Protein AF-A0A8T6NC38-F1 (afdb_monomer_lite)

Structure (mmCIF, N/CA/C/O backbone):
data_AF-A0A8T6NC38-F1
#
_entry.id   AF-A0A8T6NC38-F1
#
loop_
_atom_site.group_PDB
_atom_site.id
_atom_site.type_symbol
_atom_site.label_atom_id
_atom_site.label_alt_id
_atom_site.label_comp_id
_atom_site.label_asym_id
_atom_site.label_entity_id
_atom_site.label_seq_id
_atom_site.pdbx_PDB_ins_code
_atom_site.Cartn_x
_atom_site.Cartn_y
_atom_site.Cartn_z
_atom_site.occupancy
_atom_site.B_iso_or_equiv
_atom_site.auth_seq_id
_atom_site.auth_comp_id
_atom_site.auth_asym_id
_atom_site.auth_atom_id
_atom_site.pdbx_PDB_model_num
ATOM 1 N N . MET A 1 1 ? -12.098 4.530 5.650 1.00 54.69 1 MET A N 1
ATOM 2 C CA . MET A 1 1 ? -11.605 3.627 4.588 1.00 54.69 1 MET A CA 1
ATOM 3 C C . MET A 1 1 ? -10.091 3.682 4.618 1.00 54.69 1 MET A C 1
ATOM 5 O O . MET A 1 1 ? -9.537 4.752 4.406 1.00 54.69 1 MET A O 1
ATOM 9 N N . THR A 1 2 ? -9.433 2.586 4.986 1.00 63.94 2 THR A N 1
ATOM 10 C CA . THR A 1 2 ? -7.967 2.500 5.033 1.00 63.94 2 THR A CA 1
ATOM 11 C C . THR A 1 2 ? -7.437 2.599 3.607 1.00 63.94 2 THR A C 1
ATOM 13 O O . THR A 1 2 ? -7.786 1.764 2.776 1.00 63.94 2 THR A O 1
ATOM 16 N N . LYS A 1 3 ? -6.657 3.639 3.296 1.00 81.81 3 LYS A N 1
ATOM 17 C CA . LYS A 1 3 ? -6.084 3.797 1.956 1.00 81.81 3 LYS A CA 1
ATOM 18 C C . LYS A 1 3 ? -4.821 2.945 1.865 1.00 81.81 3 LYS A C 1
ATOM 20 O O . LYS A 1 3 ? -3.920 3.074 2.692 1.00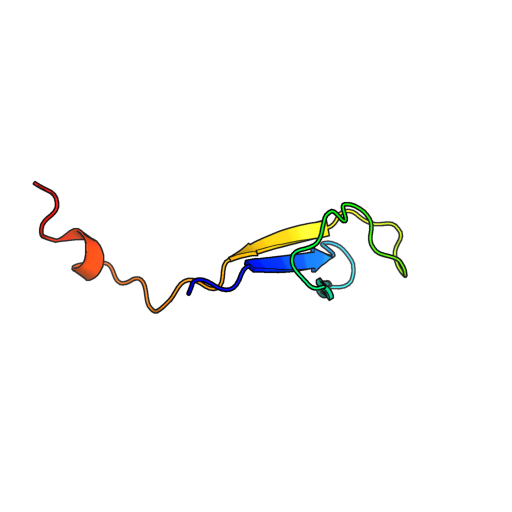 81.81 3 LYS A O 1
ATOM 25 N N . ILE A 1 4 ? -4.787 2.057 0.882 1.00 87.19 4 ILE A N 1
AT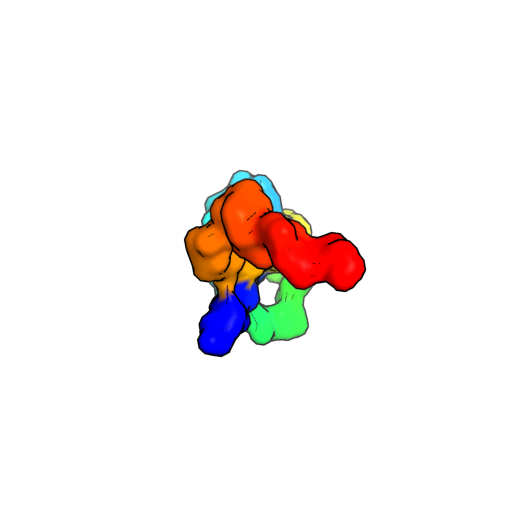OM 26 C CA . ILE A 1 4 ? -3.623 1.232 0.562 1.00 87.19 4 ILE A CA 1
ATOM 27 C C . ILE A 1 4 ? -2.973 1.863 -0.670 1.00 87.19 4 ILE A C 1
ATOM 29 O O . ILE A 1 4 ? -3.675 2.291 -1.583 1.00 87.19 4 ILE A O 1
ATOM 33 N N . ARG A 1 5 ? -1.646 1.970 -0.684 1.00 92.44 5 ARG A N 1
ATOM 34 C CA . ARG A 1 5 ? -0.870 2.439 -1.840 1.00 92.44 5 ARG A CA 1
ATOM 35 C C . ARG A 1 5 ? 0.356 1.560 -2.021 1.00 92.44 5 ARG A C 1
ATOM 37 O O . ARG A 1 5 ? 0.815 0.938 -1.069 1.00 92.44 5 ARG A O 1
ATOM 44 N N . LEU A 1 6 ? 0.887 1.501 -3.227 1.00 93.12 6 LEU A N 1
ATOM 45 C CA . LEU A 1 6 ? 2.131 0.797 -3.504 1.00 93.12 6 LEU A CA 1
ATOM 46 C C . LEU A 1 6 ? 3.280 1.800 -3.512 1.00 93.12 6 LEU A C 1
ATOM 48 O O . LEU A 1 6 ? 3.116 2.912 -3.998 1.00 93.12 6 LEU A O 1
ATOM 52 N N . GLN A 1 7 ? 4.441 1.430 -2.986 1.00 92.94 7 GLN A N 1
ATOM 53 C CA . GLN A 1 7 ? 5.627 2.279 -3.002 1.00 92.94 7 GLN A CA 1
ATOM 54 C C . GLN A 1 7 ? 6.840 1.490 -3.481 1.00 92.94 7 GLN A C 1
ATOM 56 O O . GLN A 1 7 ? 7.126 0.409 -2.973 1.00 92.94 7 GLN A O 1
ATOM 61 N N . CYS A 1 8 ? 7.586 2.033 -4.440 1.00 94.38 8 CYS A N 1
ATOM 62 C CA . CYS A 1 8 ? 8.830 1.412 -4.881 1.00 94.38 8 CYS A CA 1
ATOM 63 C C . CYS A 1 8 ? 9.891 1.450 -3.777 1.00 94.38 8 CYS A C 1
ATOM 65 O O . CYS A 1 8 ? 10.138 2.501 -3.184 1.00 94.38 8 CYS A O 1
ATOM 67 N N . ARG A 1 9 ? 10.568 0.322 -3.542 1.00 91.06 9 ARG A N 1
ATOM 68 C CA . ARG A 1 9 ? 11.622 0.229 -2.523 1.00 91.06 9 ARG A CA 1
ATOM 69 C C . ARG A 1 9 ? 12.882 1.026 -2.878 1.00 91.06 9 ARG A C 1
ATOM 71 O O . ARG A 1 9 ? 13.530 1.554 -1.982 1.00 91.06 9 ARG A O 1
ATOM 78 N N . GLU A 1 10 ? 13.192 1.128 -4.166 1.00 90.88 10 GLU A N 1
ATOM 79 C CA . GLU A 1 10 ? 14.420 1.758 -4.671 1.00 90.88 10 GLU A CA 1
ATOM 80 C C . GLU A 1 10 ? 14.252 3.278 -4.791 1.00 90.88 10 GLU A C 1
ATOM 82 O O . GLU A 1 10 ? 14.999 4.061 -4.212 1.00 90.88 10 GLU A O 1
ATOM 87 N N . CYS A 1 11 ? 13.219 3.702 -5.520 1.00 91.44 11 CYS A N 1
ATOM 88 C CA . CYS A 1 11 ? 13.022 5.099 -5.905 1.00 91.44 11 CYS A CA 1
ATOM 89 C C . CYS A 1 11 ? 11.874 5.801 -5.169 1.00 91.44 11 CYS A C 1
ATOM 91 O O . CYS A 1 11 ? 11.599 6.965 -5.439 1.00 91.44 11 CYS A O 1
ATOM 93 N N . LYS A 1 12 ? 11.210 5.120 -4.221 1.00 89.94 12 LYS A N 1
ATOM 94 C CA . LYS A 1 12 ? 10.146 5.665 -3.352 1.00 89.94 12 LYS A CA 1
ATOM 95 C C . LYS A 1 12 ? 8.917 6.221 -4.071 1.00 89.94 12 LYS A C 1
ATOM 97 O O . LYS A 1 12 ? 8.117 6.908 -3.449 1.00 89.94 12 LYS A O 1
ATOM 102 N N . LYS A 1 13 ? 8.736 5.902 -5.352 1.00 91.00 13 LYS A N 1
ATOM 103 C CA . LYS A 1 13 ? 7.564 6.335 -6.109 1.00 91.00 13 LYS A CA 1
ATOM 104 C C . LYS A 1 13 ? 6.302 5.650 -5.617 1.00 91.00 13 LYS A C 1
ATOM 106 O O . LYS A 1 13 ? 6.300 4.429 -5.439 1.00 91.00 13 LYS A O 1
ATOM 111 N N . ASP A 1 14 ? 5.258 6.442 -5.430 1.00 91.19 14 ASP A N 1
ATOM 112 C CA . ASP A 1 14 ? 3.955 5.985 -4.978 1.00 91.19 14 ASP A CA 1
ATOM 113 C C . ASP A 1 14 ? 3.058 5.661 -6.176 1.00 91.19 14 ASP A C 1
ATOM 115 O O . ASP A 1 14 ? 2.992 6.399 -7.160 1.00 91.19 14 ASP A O 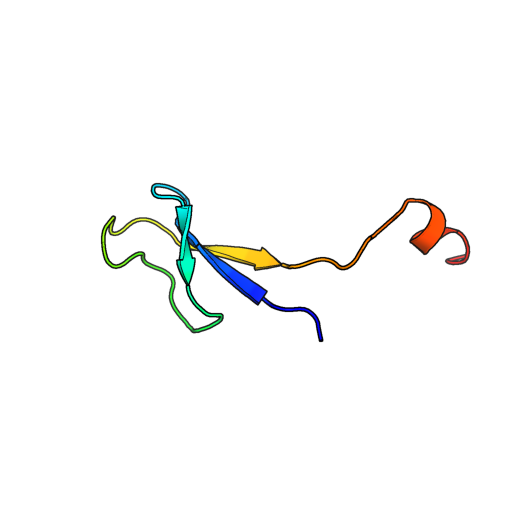1
ATOM 119 N N . TYR A 1 15 ? 2.350 4.548 -6.071 1.00 90.06 15 TYR A N 1
ATOM 120 C CA . TYR A 1 15 ? 1.408 4.045 -7.053 1.00 90.06 15 TYR A CA 1
ATOM 121 C C . TYR A 1 15 ? 0.092 3.703 -6.360 1.00 90.06 15 TYR A C 1
ATOM 123 O O . TYR A 1 15 ? 0.040 3.439 -5.155 1.00 90.06 15 TYR A O 1
ATOM 131 N N . ASP A 1 16 ? -0.984 3.691 -7.136 1.00 90.56 16 ASP A N 1
ATOM 132 C CA . ASP A 1 16 ? -2.295 3.296 -6.635 1.00 90.56 16 ASP A CA 1
ATOM 133 C C . ASP A 1 16 ? -2.334 1.799 -6.268 1.00 90.56 16 ASP A C 1
ATOM 135 O O . ASP A 1 16 ? -1.489 1.018 -6.721 1.00 90.56 16 ASP A O 1
ATOM 139 N N . SER A 1 17 ? -3.297 1.383 -5.439 1.00 87.75 17 SER A N 1
ATOM 140 C CA . SER A 1 17 ? -3.461 -0.018 -5.016 1.00 87.75 17 SER A CA 1
ATOM 141 C C . SER A 1 17 ? -4.016 -0.878 -6.153 1.00 87.75 17 SER A C 1
ATOM 143 O O . SER A 1 17 ? -5.179 -1.275 -6.147 1.00 87.75 17 SER A O 1
ATOM 145 N N . THR A 1 18 ? -3.182 -1.144 -7.150 1.00 87.31 18 THR A N 1
ATOM 146 C CA . THR A 1 18 ? -3.476 -2.023 -8.283 1.00 87.31 18 THR A CA 1
ATOM 147 C C . THR A 1 18 ? -2.590 -3.269 -8.238 1.00 87.31 18 THR A C 1
ATOM 149 O O . THR A 1 18 ? -1.647 -3.339 -7.454 1.00 87.31 18 THR A O 1
ATOM 152 N N . PHE A 1 19 ? -2.860 -4.267 -9.077 1.00 85.44 19 PHE A N 1
ATOM 153 C CA . PHE A 1 19 ? -2.021 -5.465 -9.192 1.00 85.44 19 PHE A CA 1
ATOM 154 C C . PHE A 1 19 ? -0.710 -5.143 -9.924 1.00 85.44 19 PHE A C 1
ATOM 156 O O . PHE A 1 19 ? -0.530 -5.464 -11.098 1.00 85.44 19 PHE A O 1
ATOM 163 N N . ARG A 1 20 ? 0.211 -4.466 -9.231 1.00 87.00 20 ARG A N 1
ATOM 164 C CA . ARG A 1 20 ? 1.532 -4.087 -9.739 1.00 87.00 20 ARG A CA 1
ATOM 165 C C . ARG A 1 20 ? 2.609 -4.541 -8.761 1.00 87.00 20 ARG A C 1
ATOM 167 O O . ARG A 1 20 ? 2.563 -4.214 -7.583 1.00 87.00 20 ARG A O 1
ATOM 174 N N . TYR A 1 21 ? 3.607 -5.247 -9.278 1.00 88.50 21 TYR A N 1
ATOM 175 C CA . TYR A 1 21 ? 4.733 -5.754 -8.483 1.00 88.50 21 TYR A CA 1
ATOM 176 C C . TYR A 1 21 ? 6.063 -5.075 -8.838 1.00 88.50 21 TYR A C 1
ATOM 178 O O . TYR A 1 21 ? 7.029 -5.182 -8.086 1.00 88.50 21 TYR A O 1
ATOM 186 N N . ILE A 1 22 ? 6.108 -4.367 -9.973 1.00 90.75 22 ILE A N 1
ATOM 187 C CA . ILE A 1 22 ? 7.323 -3.815 -10.579 1.00 90.75 22 ILE A CA 1
ATOM 188 C C . ILE A 1 22 ? 7.129 -2.318 -10.842 1.00 90.75 22 ILE A C 1
ATOM 190 O O . ILE A 1 22 ? 6.091 -1.903 -11.363 1.00 90.75 22 ILE A O 1
ATOM 194 N N . CYS A 1 23 ? 8.129 -1.516 -10.481 1.00 91.44 23 CYS A N 1
ATOM 195 C CA . CYS A 1 23 ? 8.198 -0.086 -10.776 1.00 91.44 23 CYS A CA 1
ATOM 196 C C . CYS A 1 23 ? 8.512 0.166 -12.262 1.00 91.44 23 CYS A C 1
ATOM 198 O O . CYS A 1 23 ? 9.435 -0.439 -12.796 1.00 91.44 23 CYS A O 1
ATOM 200 N N . GLU A 1 24 ? 7.817 1.102 -12.911 1.00 88.00 24 GLU A N 1
ATOM 201 C CA . GLU A 1 24 ? 7.987 1.379 -14.352 1.00 88.00 24 GLU A CA 1
ATOM 202 C C . GLU A 1 24 ? 9.264 2.170 -14.688 1.00 88.00 24 GLU A C 1
ATOM 204 O O . GLU A 1 24 ? 9.731 2.129 -15.820 1.00 88.00 24 GLU A O 1
ATOM 209 N N . GLU A 1 25 ? 9.853 2.869 -13.716 1.00 89.38 25 GLU A N 1
ATOM 210 C CA . GLU A 1 25 ? 11.095 3.635 -13.921 1.00 89.38 25 GLU A CA 1
ATOM 211 C C . GLU A 1 25 ? 12.344 2.853 -13.528 1.00 89.38 25 GLU A C 1
ATOM 213 O O . GLU A 1 25 ? 13.382 2.935 -14.174 1.00 89.38 25 GLU A O 1
ATOM 218 N N . CYS A 1 26 ? 12.241 2.120 -12.423 1.00 91.00 26 CYS A N 1
ATOM 219 C CA . CYS A 1 26 ? 13.390 1.547 -11.730 1.00 91.00 26 CYS A CA 1
ATOM 220 C C . CYS A 1 26 ? 13.458 0.028 -11.942 1.00 91.00 26 CYS A C 1
ATOM 222 O O . CYS A 1 26 ? 14.431 -0.596 -11.538 1.00 91.00 26 CYS A O 1
ATOM 224 N N . PHE A 1 27 ? 12.390 -0.578 -12.487 1.00 91.19 27 PHE A N 1
ATOM 225 C CA . PHE A 1 27 ? 12.182 -2.032 -12.593 1.00 91.19 27 PHE A CA 1
ATOM 226 C C . PHE A 1 27 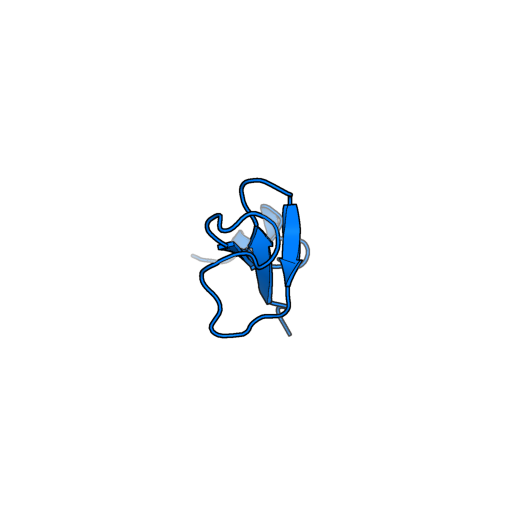? 12.366 -2.789 -11.267 1.00 91.19 27 PHE A C 1
ATOM 228 O O . PHE A 1 27 ? 12.498 -4.009 -11.234 1.00 91.19 27 PHE A O 1
ATOM 235 N N . GLY A 1 28 ? 12.340 -2.050 -10.158 1.00 90.12 28 GLY A N 1
ATOM 236 C CA . GLY A 1 28 ? 12.490 -2.562 -8.810 1.00 90.12 28 GLY A CA 1
ATOM 237 C C . GLY A 1 28 ? 11.166 -3.040 -8.214 1.00 90.12 28 GLY A C 1
ATOM 238 O O . GLY A 1 28 ? 10.090 -2.739 -8.745 1.00 90.12 28 GLY A O 1
ATOM 239 N N . PRO A 1 29 ? 11.231 -3.756 -7.084 1.00 93.06 29 PRO A N 1
ATOM 240 C CA . PRO A 1 29 ? 10.054 -4.277 -6.405 1.00 93.06 29 PRO A CA 1
ATOM 241 C C . PRO A 1 29 ? 9.212 -3.158 -5.771 1.00 93.06 29 PRO A C 1
ATOM 243 O O . PRO A 1 29 ? 9.742 -2.213 -5.171 1.00 93.06 29 PRO A O 1
ATOM 246 N N . LEU A 1 30 ? 7.888 -3.295 -5.877 1.00 93.19 30 LEU A N 1
ATOM 247 C CA . LEU A 1 30 ? 6.914 -2.463 -5.166 1.00 93.19 30 LEU A CA 1
ATOM 248 C C . LEU A 1 30 ? 6.515 -3.106 -3.830 1.00 93.19 30 LEU A C 1
ATOM 250 O O . LEU A 1 30 ? 6.336 -4.318 -3.742 1.00 93.19 30 LEU A O 1
ATOM 254 N N . ASP A 1 31 ? 6.346 -2.273 -2.809 1.00 91.75 31 ASP A N 1
ATOM 255 C CA . ASP A 1 31 ? 5.939 -2.645 -1.455 1.00 91.75 31 ASP A CA 1
ATOM 256 C C . ASP A 1 31 ? 4.560 -2.057 -1.119 1.00 91.75 31 ASP A C 1
ATOM 258 O O . ASP A 1 31 ? 4.190 -0.994 -1.623 1.00 91.75 31 ASP A O 1
ATOM 262 N N . VAL A 1 32 ? 3.785 -2.730 -0.265 1.00 90.31 32 VAL A N 1
ATOM 263 C CA . VAL A 1 32 ? 2.436 -2.282 0.110 1.00 90.31 32 VAL A CA 1
ATOM 264 C C . VAL A 1 32 ? 2.506 -1.342 1.311 1.00 90.31 32 VAL A C 1
ATOM 266 O O . VAL A 1 32 ? 2.825 -1.742 2.429 1.00 90.31 32 VAL A O 1
ATOM 269 N N . LYS A 1 33 ? 2.133 -0.081 1.104 1.00 89.69 33 LYS A N 1
ATOM 270 C CA . LYS A 1 33 ? 1.992 0.928 2.155 1.00 89.69 33 LYS A CA 1
ATOM 271 C C . LYS A 1 33 ? 0.544 1.045 2.609 1.00 89.69 33 LYS A C 1
ATOM 273 O O . LYS A 1 33 ? -0.355 1.365 1.832 1.00 89.69 33 LYS A O 1
ATOM 278 N N . TYR A 1 34 ? 0.348 0.850 3.905 1.00 86.38 34 TYR A N 1
ATOM 279 C CA . TYR A 1 34 ? -0.930 1.028 4.578 1.00 86.38 34 TYR A CA 1
ATOM 280 C C . TYR A 1 34 ? -0.963 2.396 5.259 1.00 86.38 34 TYR A C 1
ATOM 282 O O . TYR A 1 34 ? -0.115 2.691 6.102 1.00 86.38 34 TYR A O 1
ATOM 290 N N . GLU A 1 35 ? -1.959 3.220 4.934 1.00 82.38 35 GLU A N 1
ATOM 291 C CA . GLU A 1 35 ? -2.229 4.445 5.687 1.00 82.38 35 GLU A CA 1
ATOM 292 C C . GLU A 1 35 ? -3.009 4.083 6.954 1.00 82.38 35 GLU A C 1
ATOM 294 O O . GLU A 1 35 ? -4.243 4.036 6.969 1.00 82.38 3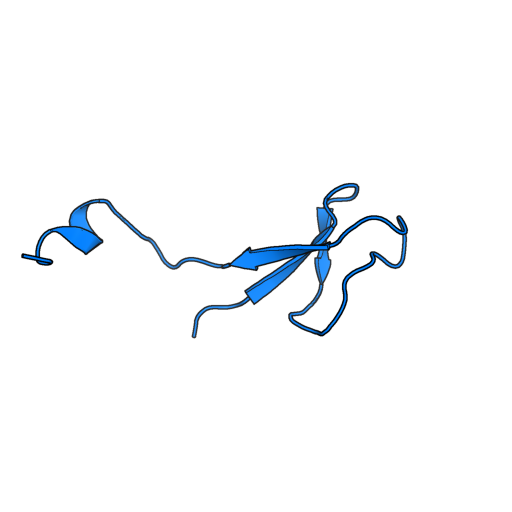5 GLU A O 1
ATOM 299 N N . PHE A 1 36 ? -2.281 3.784 8.027 1.00 78.69 36 PHE A N 1
ATOM 300 C CA . PHE A 1 36 ? -2.882 3.564 9.336 1.00 78.69 36 PHE A CA 1
ATOM 301 C C . PHE A 1 36 ? -3.362 4.895 9.922 1.00 78.69 36 PHE A C 1
ATOM 303 O O . PHE A 1 36 ? -2.593 5.843 10.067 1.00 78.69 36 PHE A O 1
ATOM 310 N N . SER A 1 37 ? -4.638 4.973 10.294 1.00 71.19 37 SER A N 1
ATOM 311 C CA . SER A 1 37 ? -5.159 6.123 11.035 1.00 71.19 37 SER A CA 1
ATOM 312 C C . SER A 1 37 ? -4.726 6.030 12.499 1.00 71.19 37 SER A C 1
ATOM 314 O O . SER A 1 37 ? -5.040 5.040 13.147 1.00 71.19 37 SER A O 1
ATOM 316 N N . ASN A 1 38 ? -3.991 7.043 12.975 1.00 72.06 38 ASN A N 1
ATOM 317 C CA . ASN A 1 38 ? -3.568 7.321 14.360 1.00 72.06 38 ASN A CA 1
ATOM 318 C C . ASN A 1 38 ? -3.719 6.151 15.361 1.00 72.06 38 ASN A C 1
ATOM 320 O O . ASN A 1 38 ? -4.540 6.190 16.279 1.00 72.06 38 ASN A O 1
ATOM 324 N N . ILE A 1 39 ? -2.934 5.088 15.156 1.00 79.31 39 ILE A N 1
ATOM 325 C CA . ILE A 1 39 ? -2.886 3.943 16.068 1.00 79.31 39 ILE A CA 1
ATOM 326 C C . ILE A 1 39 ? -2.013 4.351 17.254 1.00 79.31 39 ILE A C 1
ATOM 328 O O . ILE A 1 39 ? -0.819 4.599 17.094 1.00 79.31 39 ILE A O 1
ATOM 332 N N . SER A 1 40 ? -2.604 4.411 18.445 1.00 81.12 40 SER A N 1
ATOM 333 C CA . SER A 1 40 ? -1.896 4.719 19.689 1.00 81.12 40 SER A CA 1
ATOM 334 C C . SER A 1 40 ? -1.904 3.505 20.612 1.00 81.12 40 SER A C 1
ATOM 336 O O . SER A 1 40 ? -2.739 2.614 20.472 1.00 81.12 40 SER A O 1
ATOM 338 N N . LYS A 1 41 ? -1.006 3.467 21.603 1.00 79.88 41 LYS A N 1
ATOM 339 C CA . LYS A 1 41 ? -0.991 2.402 22.626 1.00 79.88 41 LYS A CA 1
ATOM 340 C C . LYS A 1 41 ? -2.365 2.231 23.285 1.00 79.88 41 LYS A C 1
ATOM 342 O O . LYS A 1 41 ? -2.774 1.108 23.551 1.00 79.88 41 LYS A O 1
ATOM 347 N N . ASN A 1 42 ? -3.106 3.331 23.448 1.00 82.81 42 ASN A N 1
ATOM 348 C CA . ASN A 1 42 ? -4.439 3.317 24.044 1.00 82.81 42 ASN A CA 1
ATOM 349 C C . ASN A 1 42 ? -5.529 2.682 23.157 1.00 82.81 42 ASN A C 1
ATOM 351 O O . ASN A 1 42 ? -6.606 2.361 23.647 1.00 82.81 42 ASN A O 1
ATOM 355 N N . THR A 1 43 ? -5.270 2.472 21.859 1.00 80.88 43 THR A N 1
ATOM 356 C CA . THR A 1 43 ? -6.189 1.772 20.941 1.00 80.88 43 THR A CA 1
ATOM 357 C C . THR A 1 43 ? -6.420 0.315 21.362 1.00 80.88 43 THR A C 1
ATOM 359 O O . THR A 1 43 ? -7.434 -0.274 20.998 1.00 80.88 43 THR A O 1
ATOM 362 N N . PHE A 1 44 ? -5.502 -0.273 22.134 1.00 81.62 44 PHE A N 1
ATOM 363 C CA . PHE A 1 44 ? -5.541 -1.684 22.522 1.00 81.62 44 PHE A CA 1
ATOM 364 C C . PHE A 1 44 ? -5.957 -1.919 23.982 1.00 81.62 44 PHE A C 1
ATOM 366 O O . PHE A 1 44 ? -6.096 -3.072 24.371 1.00 81.62 44 PHE A O 1
ATOM 373 N N . SER A 1 45 ? -6.203 -0.864 24.769 1.00 80.12 45 SER A N 1
ATOM 374 C CA . SER A 1 45 ? -6.427 -0.942 26.226 1.00 80.12 45 SER A CA 1
ATOM 375 C C . SER A 1 45 ? -7.693 -1.691 26.675 1.00 80.12 45 SER A C 1
ATOM 377 O O . SER A 1 45 ? -7.896 -1.834 27.869 1.00 80.12 45 SER A O 1
ATOM 379 N N . GLY A 1 46 ? -8.565 -2.122 25.758 1.00 73.56 46 GLY A N 1
ATOM 380 C CA . GLY A 1 46 ? -9.819 -2.824 26.073 1.00 73.56 46 GLY A CA 1
ATOM 381 C C . GLY A 1 46 ? -9.980 -4.162 25.353 1.00 73.56 46 GLY A C 1
ATOM 382 O O . GLY A 1 46 ? -11.103 -4.606 25.141 1.00 73.56 46 GLY A O 1
ATOM 383 N N . ARG A 1 47 ? -8.876 -4.757 24.883 1.00 78.12 47 ARG A N 1
ATOM 384 C CA . ARG A 1 47 ? -8.862 -6.111 24.314 1.00 78.12 47 ARG A CA 1
ATOM 385 C C . ARG A 1 47 ? -8.412 -7.098 25.390 1.00 78.12 47 ARG A C 1
ATOM 387 O O . ARG A 1 47 ? -7.278 -7.564 25.348 1.00 78.12 47 ARG A O 1
ATOM 394 N N . GLU A 1 48 ? -9.296 -7.364 26.341 1.00 63.84 48 GLU A N 1
ATOM 395 C CA . GLU A 1 48 ? -9.183 -8.438 27.336 1.00 63.84 48 GLU A CA 1
ATOM 396 C C . GLU A 1 48 ? -10.421 -9.332 27.254 1.00 63.84 48 GLU A C 1
ATOM 398 O O . GLU A 1 48 ? -11.528 -8.775 27.055 1.00 63.84 48 GLU A O 1
#

Secondary structure (DSSP, 8-state):
-PPEEEEETTT--EEESSS--B-TTT-PBEEEEE------GGGGTT--

Foldseek 3Di:
DWAKWKAFPPPRDIGHPDPDQADPPPRGGIDIDIPDDPDDPVVCVPVD

Sequence (48 aa):
MTKIRLQCRECKKDYDSTFRYICEECFGPLDVKYEFSNISKNTFSGRE

Radius of gyration: 14.79 Å; chains: 1; bounding box: 26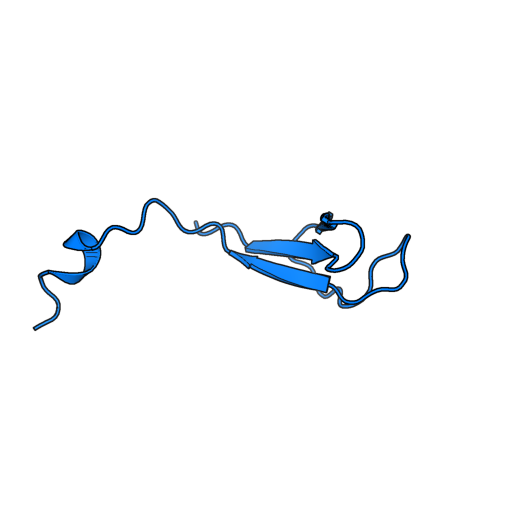×16×42 Å

pLDDT: mean 85.09, std 8.59, range [54.69, 94.38]